Protein AF-A0A9E5ASY1-F1 (afdb_monomer_lite)

Secondary structure (DSSP, 8-state):
-----------------PPPPPTTS-TT--------S-SGGGGGG-EES-GGGEEEEEETTEEEEEE-S------SSS-----EE-TT---SS----------S--

Foldseek 3Di:
DDDDDDDDDDDPPPDDDQDDDDPPDDPPDGDPDDAQLQDQCRLVQWDKLASVQWDWDADPVGIDIDRRDFAPRDDPDDDDRIDTDRPVDDDDDDDDDDDDDDPDPD

Structure (mmCIF, N/CA/C/O backbone):
data_AF-A0A9E5ASY1-F1
#
_entry.id   AF-A0A9E5ASY1-F1
#
loop_
_atom_site.group_PDB
_atom_site.id
_atom_site.type_symbol
_atom_site.label_atom_id
_atom_site.label_alt_id
_atom_site.label_comp_id
_atom_site.label_asym_id
_atom_site.label_entity_id
_atom_site.label_seq_id
_atom_site.pdbx_PDB_ins_code
_atom_site.Cartn_x
_atom_site.Cartn_y
_atom_site.Cartn_z
_atom_site.occupancy
_atom_site.B_iso_or_equiv
_atom_site.auth_seq_id
_atom_site.auth_comp_id
_atom_site.auth_asym_id
_atom_site.auth_atom_id
_atom_site.pdbx_PDB_model_num
ATOM 1 N N . MET A 1 1 ? -13.107 -62.117 -3.407 1.00 39.78 1 MET A N 1
ATOM 2 C CA . MET A 1 1 ? -12.657 -61.209 -4.482 1.00 39.78 1 MET A CA 1
ATOM 3 C C . MET A 1 1 ? -13.014 -59.790 -4.049 1.00 39.78 1 MET A C 1
ATOM 5 O O . MET A 1 1 ? -14.189 -59.458 -4.051 1.00 39.78 1 MET A O 1
ATOM 9 N N . LYS A 1 2 ? -12.060 -59.024 -3.497 1.00 38.62 2 LYS A N 1
ATOM 10 C CA . LYS A 1 2 ? -12.308 -57.668 -2.968 1.00 38.62 2 LYS A CA 1
ATOM 11 C C . LYS A 1 2 ? -11.941 -56.655 -4.054 1.00 38.62 2 LYS A C 1
ATOM 13 O O . LYS A 1 2 ? -10.778 -56.574 -4.432 1.00 38.62 2 LYS A O 1
ATOM 18 N N . LEU A 1 3 ? -12.945 -55.957 -4.574 1.00 40.38 3 LEU A N 1
ATOM 19 C CA . LEU A 1 3 ? -12.814 -54.921 -5.595 1.00 40.38 3 LEU A CA 1
ATOM 20 C C . LEU A 1 3 ? -12.549 -53.583 -4.882 1.00 40.38 3 LEU A C 1
ATOM 22 O O . LEU A 1 3 ? -13.396 -53.121 -4.121 1.00 40.38 3 LEU A O 1
ATOM 26 N N . PHE A 1 4 ? -11.366 -52.999 -5.069 1.00 41.72 4 PHE A N 1
ATOM 27 C CA . PHE A 1 4 ? -11.039 -51.650 -4.589 1.00 41.72 4 PHE A CA 1
ATOM 28 C C . PHE A 1 4 ? -11.469 -50.618 -5.645 1.00 41.72 4 PHE A C 1
ATOM 30 O O . PHE A 1 4 ? -11.144 -50.817 -6.817 1.00 41.72 4 PHE A O 1
ATOM 37 N N . PRO A 1 5 ? -12.158 -49.517 -5.288 1.00 55.59 5 PRO A N 1
ATOM 38 C CA . PRO A 1 5 ? -12.428 -48.450 -6.239 1.00 55.59 5 PRO A CA 1
ATOM 39 C C . PRO A 1 5 ? -11.182 -47.565 -6.379 1.00 55.59 5 PRO A C 1
ATOM 41 O O . PRO A 1 5 ? -10.666 -47.022 -5.403 1.00 55.59 5 PRO A O 1
ATOM 44 N N . VAL A 1 6 ? -10.693 -47.436 -7.612 1.00 47.91 6 VAL A N 1
ATOM 45 C CA . VAL A 1 6 ? -9.651 -46.477 -7.991 1.00 47.91 6 VAL A CA 1
ATOM 46 C C . VAL A 1 6 ? -10.286 -45.087 -8.009 1.00 47.91 6 VAL A C 1
ATOM 48 O O . VAL A 1 6 ? -11.141 -44.802 -8.845 1.00 47.91 6 VAL A O 1
ATOM 51 N N . LEU A 1 7 ? -9.893 -44.229 -7.068 1.00 49.09 7 LEU A N 1
ATOM 52 C CA . LEU A 1 7 ? -10.282 -42.822 -7.049 1.00 49.09 7 LEU A CA 1
ATOM 53 C C . LEU A 1 7 ? -9.393 -42.061 -8.045 1.00 49.09 7 LEU A C 1
ATOM 55 O O . LEU A 1 7 ? -8.221 -41.808 -7.775 1.00 49.09 7 LEU A O 1
ATOM 59 N N . ALA A 1 8 ? -9.937 -41.733 -9.216 1.00 49.97 8 ALA A N 1
ATOM 60 C CA . ALA A 1 8 ? -9.264 -40.894 -10.200 1.00 49.97 8 ALA A CA 1
ATOM 61 C C . ALA A 1 8 ? -9.291 -39.428 -9.732 1.00 49.97 8 ALA A C 1
ATOM 63 O O . ALA A 1 8 ? -10.345 -38.794 -9.706 1.00 49.97 8 ALA A O 1
ATOM 64 N N . ALA A 1 9 ? -8.133 -38.892 -9.345 1.00 50.97 9 ALA A N 1
ATOM 65 C CA . ALA A 1 9 ? -7.967 -37.475 -9.049 1.00 50.97 9 ALA A CA 1
ATOM 66 C C . ALA A 1 9 ? -7.898 -36.685 -10.368 1.00 50.97 9 ALA A C 1
ATOM 68 O O . ALA A 1 9 ? -6.909 -36.761 -11.096 1.00 50.97 9 ALA A O 1
ATOM 69 N N . ALA A 1 10 ? -8.960 -35.945 -10.690 1.00 54.62 10 ALA A N 1
ATOM 70 C CA . ALA A 1 10 ? -8.964 -35.005 -11.804 1.00 54.62 10 ALA A CA 1
ATOM 71 C C . ALA A 1 10 ? -8.099 -33.786 -11.439 1.00 54.62 10 ALA A C 1
ATOM 73 O O . ALA A 1 10 ? -8.458 -32.986 -10.575 1.00 54.62 10 ALA A O 1
ATOM 74 N N . LEU A 1 11 ? -6.938 -33.666 -12.085 1.00 52.25 11 LEU A N 1
ATOM 75 C CA . LEU A 1 11 ? -6.038 -32.526 -11.947 1.00 52.25 11 LEU A CA 1
ATOM 76 C C . LEU A 1 11 ? -6.645 -31.334 -12.707 1.00 52.25 11 LEU A C 1
ATOM 78 O O . LEU A 1 11 ? -6.528 -31.231 -13.925 1.00 52.25 11 LEU A O 1
ATOM 82 N N . CYS A 1 12 ? -7.352 -30.460 -11.993 1.00 43.00 12 CYS A N 1
ATOM 83 C CA . CYS A 1 12 ? -7.897 -29.230 -12.560 1.00 43.00 12 CYS A CA 1
ATOM 84 C C . CYS A 1 12 ? -6.743 -28.228 -12.736 1.00 43.00 12 CYS A C 1
ATOM 86 O O . CYS A 1 12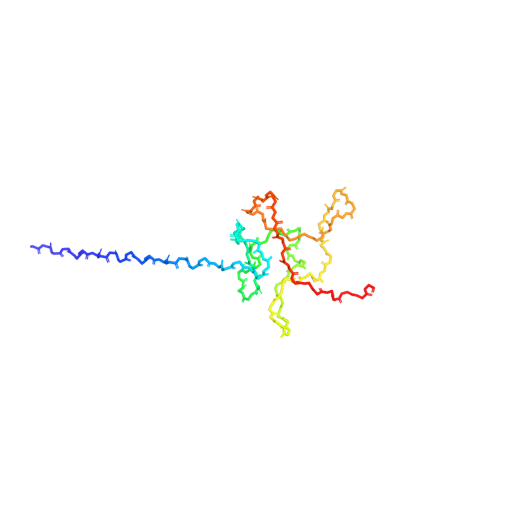 ? -6.279 -27.630 -11.765 1.00 43.00 12 CYS A O 1
ATOM 88 N N . ALA A 1 13 ? -6.223 -28.089 -13.957 1.00 53.88 13 ALA A N 1
ATOM 89 C CA . ALA A 1 13 ? -5.222 -27.078 -14.276 1.00 53.88 13 ALA A CA 1
ATOM 90 C C . ALA A 1 13 ? -5.898 -25.699 -14.313 1.00 53.88 13 ALA A C 1
ATOM 92 O O . ALA A 1 13 ? -6.553 -25.344 -15.291 1.00 53.88 13 ALA A O 1
ATOM 93 N N . ALA A 1 14 ? -5.765 -24.927 -13.234 1.00 51.62 14 ALA A N 1
ATOM 94 C CA . ALA A 1 14 ? -6.177 -23.531 -13.214 1.00 51.62 14 ALA A CA 1
ATOM 95 C C . ALA A 1 14 ? -5.221 -22.719 -14.102 1.00 51.62 14 ALA A C 1
ATOM 97 O O . ALA A 1 14 ? -4.075 -22.461 -13.734 1.00 51.62 14 ALA A O 1
ATOM 98 N N . THR A 1 15 ? -5.676 -22.329 -15.290 1.00 46.53 15 THR A N 1
ATOM 99 C CA . THR A 1 15 ? -4.984 -21.342 -16.121 1.00 46.53 15 THR A CA 1
ATOM 100 C C . THR A 1 15 ? -5.071 -19.983 -15.434 1.00 46.53 15 THR A C 1
ATOM 102 O O . THR A 1 15 ? -6.135 -19.365 -15.409 1.00 46.53 15 THR A O 1
ATOM 105 N N . ALA A 1 16 ? -3.963 -19.525 -14.851 1.00 50.47 16 ALA A N 1
ATOM 106 C CA . ALA A 1 16 ? -3.850 -18.168 -14.339 1.00 50.47 16 ALA A CA 1
ATOM 107 C C . ALA A 1 16 ? -3.845 -17.196 -15.528 1.00 50.47 16 ALA A C 1
ATOM 109 O O . ALA A 1 16 ? -2.881 -17.148 -16.292 1.00 50.47 16 ALA A O 1
ATOM 110 N N . ILE A 1 17 ? -4.935 -16.449 -15.705 1.00 52.19 17 ILE A N 1
ATOM 111 C CA . ILE A 1 17 ? -4.967 -15.306 -16.620 1.00 52.19 17 ILE A CA 1
ATOM 112 C C . ILE A 1 17 ? -4.012 -14.263 -16.036 1.00 52.19 17 ILE A C 1
ATOM 114 O O . ILE A 1 17 ? -4.225 -13.776 -14.926 1.00 52.19 17 ILE A O 1
ATOM 118 N N . ALA A 1 18 ? -2.926 -13.972 -16.754 1.00 59.72 18 ALA A N 1
ATOM 119 C CA . ALA A 1 18 ? -2.049 -12.866 -16.407 1.00 59.72 18 ALA A CA 1
ATOM 120 C C . ALA A 1 18 ? -2.819 -11.564 -16.649 1.00 59.72 18 ALA A C 1
ATOM 122 O O . ALA A 1 18 ? -3.350 -11.360 -17.738 1.00 59.72 18 ALA A O 1
ATOM 123 N N . ALA A 1 19 ? -2.914 -10.719 -15.627 1.00 67.50 19 ALA A N 1
ATOM 124 C CA . ALA A 1 19 ? -3.504 -9.398 -15.776 1.00 67.50 19 ALA A CA 1
ATOM 125 C C . ALA A 1 19 ? -2.674 -8.575 -16.780 1.00 67.50 19 ALA A C 1
ATOM 127 O O . ALA A 1 19 ? -1.441 -8.604 -16.743 1.00 67.50 19 ALA A O 1
ATOM 128 N N . GLU A 1 20 ? -3.360 -7.903 -17.706 1.00 71.62 20 GLU A N 1
ATOM 129 C CA . GLU A 1 20 ? -2.732 -7.067 -18.731 1.00 71.62 20 GLU A CA 1
ATOM 130 C C . GLU A 1 20 ? -2.096 -5.823 -18.099 1.00 71.62 20 GLU A C 1
ATOM 132 O O . GLU A 1 20 ? -2.544 -5.336 -17.058 1.00 71.62 20 GLU A O 1
ATOM 137 N N . ASN A 1 21 ? -1.033 -5.311 -18.723 1.00 79.75 21 ASN A N 1
ATOM 138 C CA . ASN A 1 21 ? -0.427 -4.064 -18.274 1.00 79.75 21 ASN A CA 1
ATOM 139 C C . ASN A 1 21 ? -1.405 -2.894 -18.496 1.00 79.75 21 ASN A C 1
ATOM 141 O O . ASN A 1 21 ? -2.082 -2.862 -19.529 1.00 79.75 21 ASN A O 1
ATOM 145 N N . PRO A 1 22 ? -1.443 -1.908 -17.584 1.00 80.25 22 PRO A N 1
ATOM 146 C CA . PRO A 1 22 ? -2.177 -0.667 -17.799 1.00 80.25 22 PRO A CA 1
ATOM 147 C C . PRO A 1 22 ? -1.766 0.035 -19.102 1.00 80.25 22 PRO A C 1
ATOM 149 O O . PRO A 1 22 ? -0.638 -0.097 -19.588 1.00 80.25 22 PRO A O 1
ATOM 152 N N . ALA A 1 23 ? -2.691 0.804 -19.677 1.00 84.50 23 ALA A N 1
ATOM 153 C CA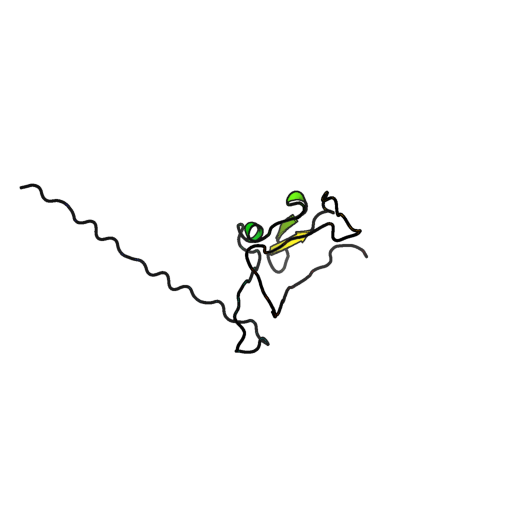 . ALA A 1 23 ? -2.418 1.576 -20.884 1.00 84.50 23 ALA A CA 1
ATOM 154 C C . ALA A 1 23 ? -1.308 2.613 -20.630 1.00 84.50 23 ALA A C 1
ATOM 156 O O . ALA A 1 23 ? -1.338 3.326 -19.636 1.00 84.50 23 ALA A O 1
ATOM 157 N N . GLY A 1 24 ? -0.352 2.731 -21.555 1.00 87.19 24 GLY A N 1
ATOM 158 C CA . GLY A 1 24 ? 0.770 3.674 -21.435 1.00 87.19 24 GLY A CA 1
ATOM 159 C C . GLY A 1 24 ? 2.035 3.091 -20.798 1.00 87.19 24 GLY A C 1
ATOM 160 O O . GLY A 1 24 ? 3.078 3.743 -20.828 1.00 87.19 24 GLY A O 1
ATOM 161 N N . ILE A 1 25 ? 1.982 1.850 -20.307 1.00 89.31 25 ILE A N 1
ATOM 162 C CA . ILE A 1 25 ? 3.156 1.119 -19.825 1.00 89.31 25 ILE A CA 1
ATOM 163 C C . ILE A 1 25 ? 3.913 0.489 -21.011 1.00 89.31 25 ILE A C 1
ATOM 165 O O . ILE A 1 25 ? 3.281 -0.155 -21.856 1.00 89.31 25 ILE A O 1
ATOM 169 N N . PRO A 1 26 ? 5.252 0.642 -21.109 1.00 90.06 26 PRO A N 1
ATOM 170 C CA . PRO A 1 26 ? 6.034 0.008 -22.168 1.00 90.06 26 PRO A CA 1
ATOM 171 C C . PRO A 1 26 ? 5.880 -1.523 -22.176 1.00 90.06 26 PRO A C 1
ATOM 173 O O . PRO A 1 26 ? 5.751 -2.162 -21.132 1.00 90.06 26 PRO A O 1
ATOM 176 N N . GLY A 1 27 ? 5.871 -2.125 -23.370 1.00 87.75 27 GLY A N 1
ATOM 177 C CA . GLY A 1 27 ? 5.505 -3.538 -23.554 1.00 87.75 27 GLY A CA 1
ATOM 178 C C . GLY A 1 27 ? 6.481 -4.563 -22.960 1.00 87.75 27 GLY A C 1
ATOM 179 O O . GLY A 1 27 ? 6.143 -5.739 -22.871 1.00 87.75 27 GLY A O 1
ATOM 180 N N . ASP A 1 28 ? 7.678 -4.137 -22.566 1.00 90.56 28 ASP A N 1
ATOM 181 C CA . ASP A 1 28 ? 8.702 -4.942 -21.896 1.00 90.56 28 ASP A CA 1
ATOM 182 C C . ASP A 1 28 ? 8.543 -4.993 -20.367 1.00 90.56 28 ASP A C 1
ATOM 184 O O . ASP A 1 28 ? 9.191 -5.807 -19.705 1.00 90.56 28 ASP A O 1
ATOM 188 N N . TYR A 1 29 ? 7.646 -4.186 -19.796 1.00 91.12 29 TYR A N 1
ATOM 189 C CA . TYR A 1 29 ? 7.281 -4.280 -18.387 1.00 91.12 29 TYR A CA 1
ATOM 190 C C . TYR A 1 29 ? 6.282 -5.412 -18.156 1.00 91.12 29 TYR A C 1
ATOM 192 O O . TYR A 1 29 ? 5.526 -5.821 -19.037 1.00 91.12 29 TYR A O 1
ATOM 200 N N . LYS A 1 30 ? 6.248 -5.906 -16.921 1.00 89.94 30 LYS A N 1
ATOM 201 C CA . LYS A 1 30 ? 5.293 -6.918 -16.480 1.00 89.94 30 LYS A CA 1
ATOM 202 C C . LYS A 1 30 ? 4.597 -6.442 -15.217 1.00 89.94 30 LYS A C 1
ATOM 204 O O . LYS A 1 30 ? 5.267 -6.053 -14.262 1.00 89.94 30 LYS A O 1
ATOM 209 N N . LEU A 1 31 ? 3.275 -6.562 -15.178 1.00 92.12 31 LEU A N 1
ATOM 210 C CA . LEU A 1 31 ? 2.503 -6.357 -13.961 1.00 92.12 31 LEU A CA 1
ATOM 211 C C . LEU A 1 31 ? 2.908 -7.380 -12.883 1.00 92.12 31 LEU A C 1
ATOM 213 O O . LEU A 1 31 ? 2.776 -8.593 -13.063 1.00 92.12 31 LEU A O 1
ATOM 217 N N . VAL A 1 32 ? 3.429 -6.879 -11.762 1.00 93.06 32 VAL A N 1
ATOM 218 C CA . VAL A 1 32 ? 3.914 -7.695 -10.628 1.00 93.06 32 VAL A CA 1
ATOM 219 C C . VAL A 1 32 ? 3.028 -7.600 -9.387 1.00 93.06 32 VAL A C 1
ATOM 221 O O . VAL A 1 32 ? 3.098 -8.471 -8.519 1.00 93.06 32 VAL A O 1
ATOM 224 N N . TYR A 1 33 ? 2.209 -6.555 -9.298 1.00 93.88 33 TYR A N 1
ATOM 225 C CA . TYR A 1 33 ? 1.263 -6.319 -8.216 1.00 93.88 33 TYR A CA 1
ATOM 226 C C . TYR A 1 33 ? 0.159 -5.379 -8.707 1.00 93.88 33 TYR A C 1
ATOM 228 O O . TYR A 1 33 ? 0.444 -4.420 -9.418 1.00 93.88 33 TYR A O 1
ATOM 236 N N . SER A 1 34 ? -1.086 -5.649 -8.326 1.00 93.69 34 SER A N 1
ATOM 237 C CA . SER A 1 34 ? -2.236 -4.779 -8.572 1.00 93.69 34 SER A CA 1
ATOM 238 C C . SER A 1 34 ? -3.262 -5.008 -7.471 1.00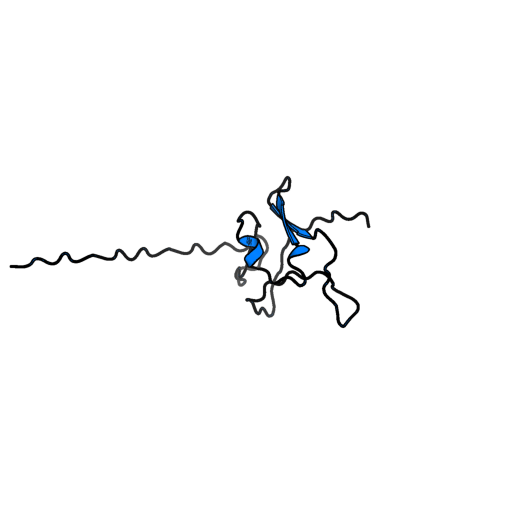 93.69 34 SER A C 1
ATOM 240 O O . SER A 1 34 ? -3.428 -6.142 -7.015 1.00 93.69 34 SER A O 1
ATOM 242 N N . GLN A 1 35 ? -3.926 -3.940 -7.041 1.00 94.75 35 GLN A N 1
ATOM 243 C CA . GLN A 1 35 ? -4.939 -3.992 -6.000 1.00 94.75 35 GLN A CA 1
ATOM 244 C C . GLN A 1 35 ? -6.016 -2.939 -6.268 1.00 94.75 35 GLN A C 1
ATOM 246 O O . GLN A 1 35 ? -5.697 -1.759 -6.388 1.00 94.75 35 GLN A O 1
ATOM 251 N N . ASP A 1 36 ? -7.271 -3.380 -6.341 1.00 95.31 36 ASP A N 1
ATOM 252 C CA . ASP A 1 36 ? -8.468 -2.540 -6.501 1.00 95.31 36 ASP A CA 1
ATOM 253 C C . ASP A 1 36 ? -9.260 -2.385 -5.188 1.00 95.31 36 ASP A C 1
ATOM 255 O O . ASP A 1 36 ? -10.189 -1.592 -5.112 1.00 95.31 36 ASP A O 1
ATOM 259 N N . PHE A 1 37 ? -8.874 -3.119 -4.137 1.00 96.62 37 PHE A N 1
ATOM 260 C CA . PHE A 1 37 ? -9.501 -3.154 -2.812 1.00 96.62 37 PHE A CA 1
ATOM 261 C C . PHE A 1 37 ? -10.947 -3.673 -2.788 1.00 96.62 37 PHE A C 1
ATOM 263 O O . PHE A 1 37 ? -11.623 -3.581 -1.760 1.00 96.62 37 PHE A O 1
ATOM 270 N N . GLU A 1 38 ? -11.423 -4.291 -3.867 1.00 95.62 38 GLU A N 1
ATOM 271 C CA . GLU A 1 38 ? -12.785 -4.834 -3.939 1.00 95.62 38 GLU A CA 1
ATOM 272 C C . GLU A 1 38 ? -12.932 -6.146 -3.155 1.00 95.62 38 GLU A C 1
ATOM 274 O O . GLU A 1 38 ? -14.024 -6.524 -2.725 1.00 95.62 38 GLU A O 1
ATOM 279 N N . LYS A 1 39 ? -11.816 -6.840 -2.908 1.00 92.75 39 LYS A N 1
ATOM 280 C CA . LYS A 1 39 ? -11.791 -8.074 -2.115 1.00 92.75 39 LYS A CA 1
ATOM 281 C C . LYS A 1 39 ? -11.518 -7.783 -0.637 1.00 92.75 39 LYS A C 1
ATOM 283 O O . LYS A 1 39 ? -10.570 -7.058 -0.335 1.00 92.75 39 LYS A O 1
ATOM 288 N N . PRO A 1 40 ? -12.234 -8.425 0.307 1.00 82.94 40 PRO A N 1
ATOM 289 C CA . PRO A 1 40 ? -11.965 -8.281 1.741 1.00 82.94 40 PRO A CA 1
ATOM 290 C C . PRO A 1 40 ? -10.517 -8.612 2.141 1.00 82.94 40 PRO A C 1
ATOM 292 O O . PRO A 1 40 ? -9.983 -8.067 3.106 1.00 82.94 40 PRO A O 1
ATOM 295 N N . GLU A 1 41 ? -9.864 -9.510 1.404 1.00 91.06 41 GLU A N 1
ATOM 296 C CA . GLU A 1 41 ? -8.489 -9.941 1.650 1.00 91.06 41 GLU A CA 1
ATOM 297 C C . GLU A 1 41 ? -7.437 -8.924 1.205 1.00 91.06 41 GLU A C 1
ATOM 299 O O . GLU A 1 41 ? -6.296 -9.061 1.634 1.00 91.06 41 GLU A O 1
ATOM 304 N N . ALA A 1 42 ? -7.801 -7.907 0.417 1.00 93.06 42 ALA A N 1
ATOM 305 C CA . ALA A 1 42 ? -6.882 -6.912 -0.142 1.00 93.06 42 ALA A CA 1
ATOM 306 C C . ALA A 1 42 ? -5.962 -6.271 0.905 1.00 93.06 42 ALA A C 1
ATOM 308 O O . ALA A 1 42 ? -4.785 -6.018 0.665 1.00 93.06 42 ALA A O 1
ATOM 309 N N . ILE A 1 43 ? -6.492 -6.041 2.107 1.00 94.94 43 ILE A N 1
ATOM 310 C CA . ILE A 1 43 ? -5.743 -5.429 3.206 1.00 94.94 43 ILE A CA 1
ATOM 311 C C . ILE A 1 43 ? -4.580 -6.304 3.705 1.00 94.94 43 ILE A C 1
ATOM 313 O O . ILE A 1 43 ? -3.654 -5.793 4.328 1.00 94.94 43 ILE A O 1
ATOM 317 N N . LYS A 1 44 ? -4.610 -7.617 3.443 1.00 95.19 44 LYS A N 1
ATOM 318 C CA . LYS A 1 44 ? -3.598 -8.581 3.903 1.00 95.19 44 LYS A CA 1
ATOM 319 C C . LYS A 1 44 ? -2.299 -8.516 3.100 1.00 95.19 44 LYS A C 1
ATOM 321 O O . LYS A 1 44 ? -1.291 -9.023 3.581 1.00 95.19 44 LYS A O 1
ATOM 326 N N . ASP A 1 45 ? -2.313 -7.880 1.931 1.00 95.81 45 ASP A N 1
ATOM 327 C CA . ASP A 1 45 ? -1.120 -7.698 1.095 1.00 95.81 45 ASP A CA 1
ATOM 328 C C . ASP A 1 45 ? -0.130 -6.688 1.709 1.00 95.81 45 ASP A C 1
ATOM 330 O O . ASP A 1 45 ? 1.028 -6.600 1.294 1.00 95.81 45 ASP A O 1
ATOM 334 N N . PHE A 1 46 ? -0.575 -5.929 2.717 1.00 97.19 46 PHE A N 1
ATOM 335 C CA . PHE A 1 46 ? 0.175 -4.839 3.322 1.00 97.19 46 PHE A CA 1
ATOM 336 C C . PHE A 1 46 ? 0.626 -5.168 4.747 1.00 97.19 46 PHE A C 1
ATOM 338 O O . PHE A 1 46 ? -0.144 -5.584 5.612 1.00 97.19 46 PHE A O 1
ATOM 345 N N . THR A 1 47 ? 1.887 -4.858 5.020 1.00 96.94 47 THR A N 1
ATOM 346 C CA . THR A 1 47 ? 2.433 -4.715 6.365 1.00 96.94 47 THR A CA 1
ATOM 347 C C . THR A 1 47 ? 2.285 -3.262 6.804 1.00 96.94 47 THR A C 1
ATOM 349 O O . THR A 1 47 ? 2.841 -2.355 6.183 1.00 96.94 47 THR A O 1
ATOM 352 N N . PHE A 1 48 ? 1.549 -3.031 7.889 1.00 96.81 48 PHE A N 1
ATOM 353 C CA . PHE A 1 48 ? 1.287 -1.688 8.404 1.00 96.81 48 PHE A CA 1
ATOM 354 C C . PHE A 1 48 ? 2.193 -1.330 9.582 1.00 96.81 48 PHE A C 1
ATOM 356 O O . PHE A 1 48 ? 2.447 -2.169 10.446 1.00 96.81 48 PHE A O 1
ATOM 363 N N . SER A 1 49 ? 2.604 -0.061 9.674 1.00 95.94 49 SER A N 1
ATOM 364 C CA . SER A 1 49 ? 3.242 0.466 10.893 1.00 95.94 49 SER A CA 1
ATOM 365 C C . SER A 1 49 ? 2.288 0.458 12.097 1.00 95.94 49 SER A C 1
ATOM 367 O O . SER A 1 49 ? 2.718 0.237 13.227 1.00 95.94 49 SER A O 1
ATOM 369 N N . ASP A 1 50 ? 0.993 0.669 11.850 1.00 97.00 50 ASP A N 1
ATOM 370 C CA . ASP A 1 50 ? -0.107 0.518 12.806 1.00 97.00 50 ASP A CA 1
ATOM 371 C C . ASP A 1 50 ? -1.356 0.024 12.052 1.00 97.00 50 ASP A C 1
ATOM 373 O O . ASP A 1 50 ? -2.028 0.827 11.398 1.00 97.00 50 ASP A O 1
ATOM 377 N N . PRO A 1 51 ? -1.700 -1.278 12.112 1.00 96.31 51 PRO A N 1
ATOM 378 C CA . PRO A 1 51 ? -2.873 -1.815 11.421 1.00 96.31 51 PRO A CA 1
ATOM 379 C C . PRO A 1 51 ? -4.183 -1.126 11.814 1.00 96.31 51 PRO A C 1
ATOM 381 O O . PRO A 1 51 ? -5.100 -1.045 11.006 1.00 96.31 51 PRO A O 1
ATOM 384 N N . ALA A 1 52 ? -4.282 -0.582 13.031 1.00 96.56 52 ALA A N 1
ATOM 385 C CA . ALA A 1 52 ? -5.498 0.075 13.498 1.00 96.56 52 ALA A CA 1
ATOM 386 C C . ALA A 1 52 ? -5.693 1.480 12.903 1.00 96.56 52 ALA A C 1
ATOM 388 O O . ALA A 1 52 ? -6.694 2.131 13.220 1.00 96.56 52 ALA A O 1
ATOM 389 N N . ALA A 1 53 ? -4.733 1.984 12.123 1.00 97.12 53 ALA A N 1
ATOM 390 C CA . ALA A 1 53 ? -4.846 3.242 11.395 1.00 97.12 53 ALA A CA 1
ATOM 391 C C . ALA A 1 53 ? -5.426 3.085 9.982 1.00 97.12 53 ALA A C 1
ATOM 393 O O . ALA A 1 53 ? -5.831 4.085 9.385 1.00 97.12 53 ALA A O 1
ATOM 394 N N . TRP A 1 54 ? -5.505 1.854 9.475 1.00 97.06 54 TRP A N 1
ATOM 395 C CA . TRP A 1 54 ? -5.869 1.554 8.096 1.00 97.06 54 TRP A CA 1
ATOM 396 C C . TRP A 1 54 ? -7.106 0.665 8.028 1.00 97.06 54 TRP A C 1
ATOM 398 O O . TRP A 1 54 ? -7.309 -0.212 8.868 1.00 97.06 54 TRP A O 1
ATOM 408 N N . LYS A 1 55 ? -7.937 0.877 7.011 1.00 95.75 55 LYS A N 1
ATOM 409 C CA . LYS A 1 55 ? -9.052 -0.015 6.670 1.00 95.75 55 LYS A CA 1
ATOM 410 C C . LYS A 1 55 ? -9.365 0.076 5.185 1.00 95.75 55 LYS A C 1
ATOM 412 O O . LYS A 1 55 ? -8.996 1.048 4.538 1.00 95.75 55 LYS A O 1
ATOM 417 N N . VAL A 1 56 ? -10.088 -0.911 4.669 1.00 96.88 56 VAL A N 1
ATOM 418 C CA . VAL A 1 56 ? -10.753 -0.774 3.372 1.00 96.88 56 VAL A CA 1
ATOM 419 C C . VAL A 1 56 ? -12.094 -0.079 3.589 1.00 96.88 56 VAL A C 1
ATOM 421 O O . VAL A 1 56 ? -12.876 -0.498 4.447 1.00 96.88 56 VAL A O 1
ATOM 424 N N . THR A 1 57 ? -12.351 0.976 2.824 1.00 95.00 57 THR A N 1
ATOM 425 C CA . THR A 1 57 ? -13.593 1.753 2.880 1.00 95.00 57 THR A CA 1
ATOM 426 C C . THR A 1 57 ? -14.227 1.839 1.506 1.00 95.00 57 THR A C 1
ATOM 428 O O . THR A 1 57 ? -13.545 2.110 0.520 1.00 95.00 57 THR A O 1
ATOM 431 N N . ALA A 1 58 ? -15.544 1.645 1.463 1.00 95.06 58 ALA A N 1
ATOM 432 C CA . ALA A 1 58 ? -16.337 1.850 0.263 1.00 95.06 58 ALA A CA 1
ATOM 433 C C . ALA A 1 58 ? -16.467 3.344 -0.054 1.00 95.06 58 ALA A C 1
ATOM 435 O O . ALA A 1 58 ? -16.800 4.142 0.826 1.00 95.06 58 ALA A O 1
ATOM 436 N N . GLY A 1 59 ? -16.224 3.705 -1.309 1.00 90.19 59 GLY A N 1
ATOM 437 C CA . GLY A 1 59 ? -16.461 5.035 -1.856 1.00 90.19 59 GLY A CA 1
ATOM 438 C C . GLY A 1 59 ? -17.323 4.979 -3.115 1.00 90.19 59 GLY A C 1
ATOM 439 O O . GLY A 1 59 ? -17.632 3.911 -3.639 1.00 90.19 59 GLY A O 1
ATOM 440 N N . ASP A 1 60 ? -17.681 6.151 -3.638 1.00 89.00 60 ASP A N 1
ATOM 441 C CA . ASP A 1 60 ? -18.589 6.275 -4.791 1.00 89.00 60 ASP A CA 1
ATOM 442 C C . ASP A 1 60 ? -18.041 5.643 -6.085 1.00 89.00 60 ASP A C 1
ATOM 444 O O . ASP A 1 60 ? -18.805 5.334 -6.998 1.00 89.00 60 ASP A O 1
ATOM 448 N N . LYS A 1 61 ? -16.716 5.473 -6.181 1.00 89.50 61 LYS A N 1
ATOM 449 C CA . LYS A 1 61 ? -16.014 4.914 -7.350 1.00 89.50 61 LYS A CA 1
ATOM 450 C C . LYS A 1 61 ? -15.438 3.513 -7.117 1.00 89.50 61 LYS A C 1
ATOM 452 O O . LYS A 1 61 ? -14.718 3.025 -7.980 1.00 89.50 61 LYS A O 1
ATOM 457 N N . GLY A 1 62 ? -15.739 2.899 -5.976 1.00 93.31 62 GLY A N 1
ATOM 458 C CA . GLY A 1 62 ? -15.140 1.637 -5.547 1.00 93.31 62 GLY A CA 1
ATOM 459 C C . GLY A 1 62 ? -14.521 1.733 -4.158 1.00 93.31 62 GLY A C 1
ATOM 460 O O . GLY A 1 62 ? -14.547 2.784 -3.501 1.00 93.31 62 GLY A O 1
ATOM 461 N N . ASN A 1 63 ? -13.992 0.611 -3.697 1.00 96.50 63 ASN A N 1
ATOM 462 C CA . ASN A 1 63 ? -13.315 0.509 -2.417 1.00 96.50 63 ASN A CA 1
ATOM 463 C C . ASN A 1 63 ? -11.904 1.111 -2.475 1.00 96.50 63 ASN A C 1
ATOM 465 O O . ASN A 1 63 ? -11.273 1.214 -3.521 1.00 96.50 63 ASN A O 1
ATOM 469 N N . SER A 1 64 ? -11.386 1.518 -1.319 1.00 96.12 64 SER A N 1
ATOM 470 C CA . SER A 1 64 ? -10.041 2.088 -1.205 1.00 96.12 64 SER A CA 1
ATOM 471 C C . SER A 1 64 ? -9.401 1.754 0.135 1.00 96.12 64 SER A C 1
ATOM 473 O O . SER A 1 64 ? -10.096 1.549 1.133 1.00 96.12 64 SER A O 1
ATOM 475 N N . LEU A 1 65 ? -8.068 1.723 0.173 1.00 97.00 65 LEU A N 1
ATOM 476 C CA . LEU A 1 65 ? -7.314 1.694 1.422 1.00 97.00 65 LEU A CA 1
ATOM 477 C C . LEU A 1 65 ? -7.303 3.093 2.050 1.00 97.00 65 LEU A C 1
ATOM 479 O O . LEU A 1 65 ? -6.620 4.001 1.580 1.00 97.00 65 LEU A O 1
ATOM 483 N N . GLU A 1 66 ? -8.054 3.260 3.131 1.00 95.94 66 GLU A N 1
ATOM 484 C CA . GLU A 1 66 ? -8.228 4.529 3.827 1.00 95.94 66 GLU A CA 1
ATOM 485 C C . GLU A 1 66 ? -7.293 4.636 5.037 1.00 95.94 66 GLU A C 1
ATOM 487 O O . GLU A 1 66 ? -7.261 3.765 5.914 1.00 95.94 66 GLU A O 1
ATOM 492 N N . LEU A 1 67 ? -6.591 5.768 5.120 1.00 96.12 67 LEU A N 1
ATOM 493 C CA . LEU A 1 67 ? -5.884 6.216 6.311 1.00 96.12 67 LEU A CA 1
ATOM 494 C C . LEU A 1 67 ? -6.843 6.990 7.231 1.00 96.12 67 LEU A C 1
ATOM 496 O O . LEU A 1 67 ? -7.241 8.109 6.923 1.00 96.12 67 LEU A O 1
ATOM 500 N N . THR A 1 68 ? -7.192 6.416 8.382 1.00 95.31 68 THR A N 1
ATOM 501 C CA . THR A 1 68 ? -8.257 6.949 9.262 1.00 95.31 68 THR A CA 1
ATOM 502 C C . THR A 1 68 ? -7.758 7.808 10.419 1.00 95.31 68 THR A C 1
ATOM 504 O O . THR A 1 68 ? -8.514 8.592 10.992 1.00 95.31 68 THR A O 1
ATOM 507 N N . LYS A 1 69 ? -6.495 7.632 10.811 1.00 94.56 69 LYS A N 1
ATOM 508 C CA . LYS A 1 69 ? -5.860 8.335 11.930 1.00 94.56 69 LYS A CA 1
ATOM 509 C C . LYS A 1 69 ? -4.342 8.269 11.814 1.00 94.56 69 LYS A C 1
ATOM 511 O O . LYS A 1 69 ? -3.793 7.375 11.169 1.00 94.56 69 LYS A O 1
ATOM 516 N N . GLN A 1 70 ? -3.645 9.154 12.516 1.00 93.75 70 GLN A N 1
ATOM 517 C CA . GLN A 1 70 ? -2.198 9.026 12.666 1.00 93.75 70 GLN A CA 1
ATOM 518 C C . GLN A 1 70 ? -1.843 7.748 13.449 1.00 93.75 70 GLN A C 1
ATOM 520 O O . GLN A 1 70 ? -2.498 7.418 14.438 1.00 93.75 70 GLN A O 1
ATOM 525 N N . SER A 1 71 ? -0.817 7.026 12.996 1.00 94.81 71 SER A N 1
ATOM 526 C CA . SER A 1 71 ? -0.314 5.816 13.662 1.00 94.81 71 SER A CA 1
ATOM 527 C C . SER A 1 71 ? 0.293 6.140 15.028 1.00 94.81 71 SER A C 1
ATOM 529 O O . SER A 1 71 ? 0.920 7.185 15.199 1.00 94.81 71 SER A O 1
ATOM 531 N N . ASN A 1 72 ? 0.228 5.189 15.964 1.00 90.75 72 ASN A N 1
ATOM 532 C CA . ASN A 1 72 ? 0.982 5.252 17.229 1.00 90.75 72 ASN A CA 1
ATOM 533 C C . ASN A 1 72 ? 2.432 4.734 17.109 1.00 90.75 72 ASN A C 1
ATOM 535 O O . ASN A 1 72 ? 3.128 4.557 18.113 1.00 90.75 72 ASN A O 1
ATOM 539 N N . TYR A 1 73 ? 2.890 4.468 15.884 1.00 90.88 73 TYR A N 1
ATOM 540 C CA . TYR A 1 73 ? 4.245 4.022 15.585 1.00 90.88 73 TYR A CA 1
ATOM 541 C C . TYR A 1 73 ? 5.286 5.074 16.005 1.00 90.88 73 TYR A C 1
ATOM 543 O O . TYR A 1 73 ? 5.218 6.236 15.603 1.00 90.88 73 TYR A O 1
ATOM 551 N N . LYS A 1 74 ? 6.271 4.658 16.815 1.00 90.38 74 LYS A N 1
ATOM 552 C CA . LYS A 1 74 ? 7.384 5.517 17.240 1.00 90.38 74 LYS A CA 1
ATOM 553 C C . LYS A 1 74 ? 8.485 5.510 16.189 1.00 90.38 74 LYS A C 1
ATOM 555 O O . LYS A 1 74 ? 9.234 4.544 16.067 1.00 90.38 74 LYS A O 1
ATOM 560 N N . THR A 1 75 ? 8.600 6.612 15.467 1.00 87.94 75 THR A N 1
ATOM 561 C CA . THR A 1 75 ? 9.613 6.810 14.435 1.00 87.94 75 THR A CA 1
ATOM 562 C C . THR A 1 75 ? 10.965 7.182 15.061 1.00 87.94 75 THR A C 1
ATOM 564 O O . THR A 1 75 ? 11.040 7.997 15.978 1.00 87.94 75 THR A O 1
ATOM 567 N N . THR A 1 76 ? 12.066 6.606 14.564 1.00 88.00 76 THR A N 1
ATOM 568 C CA . THR A 1 76 ? 13.435 7.008 14.963 1.00 88.00 76 THR A CA 1
ATOM 569 C C . THR A 1 76 ? 13.800 8.401 14.438 1.0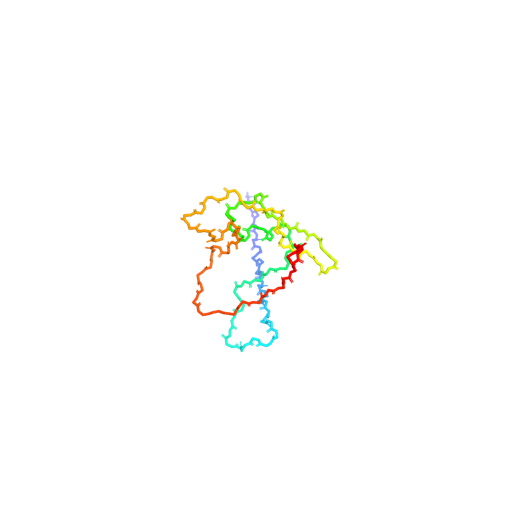0 88.00 76 THR A C 1
ATOM 571 O O . THR A 1 76 ? 14.599 9.114 15.036 1.00 88.00 76 THR A O 1
ATOM 574 N N . VAL A 1 77 ? 13.198 8.790 13.314 1.00 90.12 77 VAL A N 1
ATOM 575 C CA . VAL A 1 77 ? 13.307 10.112 12.685 1.00 90.12 77 VAL A CA 1
ATOM 576 C C . VAL A 1 77 ? 11.931 10.786 12.653 1.00 90.12 77 VAL A C 1
ATOM 578 O O . VAL A 1 77 ? 10.958 10.241 13.156 1.00 90.12 77 VAL A O 1
ATOM 581 N N . ARG A 1 78 ? 11.816 11.993 12.100 1.00 86.31 78 ARG A N 1
ATOM 582 C CA . ARG A 1 78 ? 10.603 12.830 12.214 1.00 86.31 78 ARG A CA 1
ATOM 583 C C . ARG A 1 78 ? 9.337 12.320 11.495 1.00 86.31 78 ARG A C 1
ATOM 585 O O . ARG A 1 78 ? 8.251 12.736 11.869 1.00 86.31 78 ARG A O 1
ATOM 592 N N . SER A 1 79 ? 9.459 11.476 10.473 1.00 89.12 79 SER A N 1
ATOM 593 C CA . SER A 1 79 ? 8.358 10.937 9.651 1.00 89.12 79 SER A CA 1
ATOM 594 C C . SER A 1 79 ? 8.915 9.829 8.733 1.00 89.12 79 SER A C 1
ATOM 596 O O . SER A 1 79 ? 10.143 9.747 8.603 1.00 89.12 79 SER A O 1
ATOM 598 N N . PRO A 1 80 ? 8.084 8.981 8.088 1.00 90.94 80 PRO A N 1
ATOM 599 C CA . PRO A 1 80 ? 6.614 8.904 8.121 1.00 90.94 80 PRO A CA 1
ATOM 600 C C . PRO A 1 80 ? 6.055 8.143 9.334 1.00 90.94 80 PRO A C 1
ATOM 602 O O . PRO A 1 80 ? 6.640 7.163 9.787 1.00 90.94 80 PRO A O 1
ATOM 605 N N . PHE A 1 81 ? 4.893 8.577 9.837 1.00 92.69 81 PHE A N 1
ATOM 606 C CA . PHE A 1 81 ? 4.182 7.899 10.932 1.00 92.69 81 PHE A CA 1
ATOM 607 C C . PHE A 1 81 ? 3.346 6.711 10.434 1.00 92.69 81 PHE A C 1
ATOM 609 O O . PHE A 1 81 ? 3.339 5.644 11.048 1.00 92.69 81 PHE A O 1
ATOM 616 N N . ASN A 1 82 ? 2.669 6.883 9.299 1.00 95.81 82 ASN A N 1
ATOM 617 C CA . ASN A 1 82 ? 1.764 5.903 8.714 1.00 95.81 82 ASN A CA 1
ATOM 618 C C . ASN A 1 82 ? 2.414 5.263 7.488 1.00 95.81 82 ASN A C 1
ATOM 620 O O . ASN A 1 82 ? 2.737 5.955 6.526 1.00 95.81 82 ASN A O 1
ATOM 624 N N . ILE A 1 83 ? 2.602 3.947 7.535 1.00 95.94 83 ILE A N 1
ATOM 625 C CA . ILE A 1 83 ? 3.195 3.160 6.453 1.00 95.94 83 ILE A CA 1
ATOM 626 C C . ILE A 1 83 ? 2.285 1.961 6.191 1.00 95.94 83 ILE A C 1
ATOM 628 O O . ILE A 1 83 ? 1.881 1.285 7.138 1.00 95.94 83 ILE A O 1
ATOM 632 N N . ALA A 1 84 ? 1.992 1.707 4.917 1.00 97.00 84 ALA A N 1
ATOM 633 C CA . ALA A 1 84 ? 1.382 0.485 4.405 1.00 97.00 84 ALA A CA 1
ATOM 634 C C . ALA A 1 84 ? 2.316 -0.070 3.320 1.00 97.00 84 ALA A C 1
ATOM 636 O O . ALA A 1 84 ? 2.482 0.551 2.273 1.00 97.00 84 ALA A O 1
ATOM 637 N N . LEU A 1 85 ? 2.987 -1.189 3.597 1.00 96.19 85 LEU A N 1
ATOM 638 C CA . LEU A 1 85 ? 4.082 -1.705 2.773 1.00 96.19 85 LEU A CA 1
ATOM 639 C C . LEU A 1 85 ? 3.746 -3.071 2.173 1.00 96.19 85 LEU A C 1
ATOM 641 O O . LEU A 1 85 ? 3.457 -4.005 2.912 1.00 96.19 85 LEU A O 1
ATOM 645 N N . ILE A 1 86 ? 3.903 -3.223 0.859 1.00 96.50 86 ILE A N 1
ATOM 646 C CA . ILE A 1 86 ? 3.884 -4.534 0.194 1.00 96.50 86 ILE A CA 1
ATOM 647 C C . ILE A 1 86 ? 5.250 -5.189 0.426 1.00 96.50 86 ILE A C 1
ATOM 649 O O . ILE A 1 86 ? 6.218 -4.927 -0.285 1.00 96.50 86 ILE A O 1
ATOM 653 N N . SER A 1 87 ? 5.359 -5.976 1.493 1.00 92.75 87 SER A N 1
ATOM 654 C CA . SER A 1 87 ? 6.648 -6.446 2.020 1.00 92.75 87 SER A CA 1
ATOM 655 C C . SER A 1 87 ? 7.195 -7.709 1.350 1.00 92.75 87 SER A C 1
ATOM 657 O O . SER A 1 87 ? 8.317 -8.112 1.643 1.00 92.75 87 SER A O 1
ATOM 659 N N . ASP A 1 88 ? 6.418 -8.359 0.484 1.00 93.44 88 ASP A N 1
ATOM 660 C CA . ASP A 1 88 ? 6.788 -9.621 -0.168 1.00 93.44 88 ASP A CA 1
ATOM 661 C C . ASP A 1 88 ? 7.371 -9.432 -1.585 1.00 93.44 88 ASP A C 1
ATOM 663 O O . ASP A 1 88 ? 7.606 -10.408 -2.304 1.00 93.44 88 ASP A O 1
ATOM 667 N N . LYS A 1 89 ? 7.615 -8.180 -1.995 1.00 92.81 89 LYS A N 1
ATOM 668 C CA . LYS A 1 89 ? 8.225 -7.817 -3.278 1.00 92.81 89 LYS A CA 1
ATOM 669 C C . LYS A 1 89 ? 9.499 -7.012 -3.049 1.00 92.81 89 LYS A C 1
ATOM 671 O O . LYS A 1 89 ? 9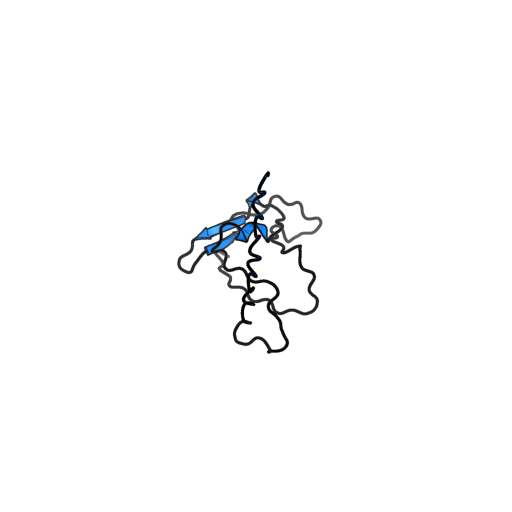.520 -6.062 -2.276 1.00 92.81 89 LYS A O 1
ATOM 676 N N . MET A 1 90 ? 10.549 -7.368 -3.780 1.00 94.50 90 MET A N 1
ATOM 677 C CA . MET A 1 90 ? 11.759 -6.560 -3.921 1.00 94.50 90 MET A CA 1
ATOM 678 C C . MET A 1 90 ? 11.872 -6.156 -5.386 1.00 94.50 90 MET A C 1
ATOM 680 O O . MET A 1 90 ? 12.067 -7.012 -6.248 1.00 94.50 90 MET A O 1
ATOM 684 N N . LEU A 1 91 ? 11.691 -4.868 -5.661 1.00 93.25 91 LEU A N 1
ATOM 685 C CA . LEU A 1 91 ? 11.686 -4.300 -7.006 1.00 93.25 91 LEU A CA 1
ATOM 686 C C . LEU A 1 91 ? 12.873 -3.340 -7.143 1.00 93.25 91 LEU A C 1
ATOM 688 O O . LEU A 1 91 ? 13.188 -2.619 -6.199 1.00 93.25 91 LEU A O 1
ATOM 692 N N . GLY A 1 92 ? 13.544 -3.375 -8.296 1.00 92.75 92 GLY A N 1
ATOM 693 C CA . GLY A 1 92 ? 14.577 -2.404 -8.661 1.00 92.75 92 GLY A CA 1
ATOM 694 C C . GLY A 1 92 ? 13.933 -1.177 -9.297 1.00 92.75 92 GLY A C 1
ATOM 695 O O . GLY A 1 92 ? 13.309 -0.378 -8.606 1.00 92.75 92 GLY A O 1
ATOM 696 N N . ASP A 1 93 ? 14.024 -1.080 -10.621 1.00 93.00 93 ASP A N 1
ATOM 697 C CA . ASP A 1 93 ? 13.320 -0.061 -11.397 1.00 93.00 93 ASP A CA 1
ATOM 698 C C . ASP A 1 93 ? 11.896 -0.539 -11.694 1.00 93.00 93 ASP A C 1
ATOM 700 O O . ASP A 1 93 ? 11.686 -1.629 -12.232 1.00 93.00 93 ASP A O 1
ATOM 704 N N . PHE A 1 94 ? 10.902 0.264 -11.325 1.00 95.00 94 PHE A N 1
ATOM 705 C CA . PHE A 1 94 ? 9.498 -0.069 -11.539 1.00 95.00 94 PHE A CA 1
ATOM 706 C C . PHE A 1 94 ? 8.662 1.183 -11.781 1.00 95.00 94 PHE A C 1
ATOM 708 O O . PHE A 1 94 ? 9.062 2.300 -11.452 1.00 95.00 94 PHE A O 1
ATOM 715 N N . ILE A 1 95 ? 7.483 0.968 -12.355 1.00 94.50 95 ILE A N 1
ATOM 716 C CA . ILE A 1 95 ? 6.453 1.990 -12.500 1.00 94.50 95 ILE A CA 1
ATOM 717 C C . ILE A 1 95 ? 5.405 1.737 -11.415 1.00 94.50 95 ILE A C 1
ATOM 719 O O . ILE A 1 95 ? 4.938 0.608 -11.256 1.00 94.50 95 ILE A O 1
ATOM 723 N N . LEU A 1 96 ? 5.067 2.783 -10.660 1.00 94.12 96 LEU A N 1
ATOM 724 C CA . LEU A 1 96 ? 3.975 2.782 -9.692 1.00 94.12 96 LEU A CA 1
ATOM 725 C C . LEU A 1 96 ? 2.868 3.695 -10.201 1.00 94.12 96 LEU A C 1
ATOM 727 O O . LEU A 1 96 ? 3.085 4.894 -10.371 1.00 94.12 96 LEU A O 1
ATOM 731 N N . GLU A 1 97 ? 1.683 3.130 -10.370 1.00 93.81 97 GLU A N 1
ATOM 732 C CA . GLU A 1 97 ? 0.454 3.875 -10.615 1.00 93.81 97 GLU A CA 1
ATOM 733 C C . GLU A 1 97 ? -0.481 3.668 -9.425 1.00 93.81 97 GLU A C 1
ATOM 735 O O . GLU A 1 97 ? -0.586 2.560 -8.895 1.00 93.81 97 GLU A O 1
ATOM 740 N N . ALA A 1 98 ? -1.120 4.744 -8.971 1.00 94.25 98 ALA A N 1
ATOM 741 C CA . ALA A 1 98 ? -2.084 4.702 -7.883 1.00 94.25 98 ALA A CA 1
ATOM 742 C C . ALA A 1 98 ? -3.035 5.899 -7.963 1.00 94.25 98 ALA A C 1
ATOM 744 O O . ALA A 1 98 ? -2.607 7.031 -8.201 1.00 94.25 98 ALA A O 1
ATOM 745 N N . ASP A 1 99 ? -4.312 5.637 -7.702 1.00 94.12 99 ASP A N 1
ATOM 746 C CA . ASP A 1 99 ? -5.321 6.671 -7.520 1.00 94.12 99 ASP A CA 1
ATOM 747 C C . ASP A 1 99 ? -5.317 7.144 -6.063 1.00 94.12 99 ASP A C 1
ATOM 749 O O . ASP A 1 99 ? -5.394 6.343 -5.129 1.00 94.12 99 ASP A O 1
ATOM 753 N N . PHE A 1 100 ? -5.248 8.461 -5.861 1.00 93.44 100 PHE A N 1
ATOM 754 C CA . PHE A 1 100 ? -5.244 9.070 -4.534 1.00 93.44 100 PHE A CA 1
ATOM 755 C C . PHE A 1 100 ? -6.410 10.037 -4.358 1.00 93.44 100 PHE A C 1
ATOM 757 O O . PHE A 1 100 ? -6.749 10.814 -5.251 1.00 93.44 100 PHE A O 1
ATOM 764 N N . ILE A 1 101 ? -6.973 10.036 -3.152 1.00 91.94 101 ILE A N 1
ATOM 765 C CA . ILE A 1 101 ? -7.919 11.046 -2.685 1.00 91.94 101 ILE A CA 1
ATOM 766 C C . ILE A 1 101 ? -7.418 11.630 -1.365 1.00 91.94 101 ILE A C 1
ATOM 768 O O . ILE A 1 101 ? -7.073 10.900 -0.437 1.00 91.94 101 ILE A O 1
ATOM 772 N N . GLN A 1 102 ? -7.385 12.960 -1.275 1.00 91.12 102 GLN A N 1
ATOM 773 C CA . GLN A 1 102 ? -7.097 13.665 -0.031 1.00 91.12 102 GLN A CA 1
ATOM 774 C C . GLN A 1 102 ? -8.412 14.043 0.652 1.00 91.12 102 GLN A C 1
ATOM 776 O O . GLN A 1 102 ? -9.221 14.782 0.097 1.00 91.12 102 GLN A O 1
ATOM 781 N N . THR A 1 103 ? -8.616 13.547 1.870 1.00 89.44 103 THR A N 1
ATOM 782 C CA . THR A 1 103 ? -9.811 13.828 2.688 1.00 89.44 103 THR A CA 1
ATOM 783 C C . THR A 1 103 ? -9.553 14.859 3.795 1.00 89.44 103 THR A C 1
ATOM 785 O O . THR A 1 103 ? -10.492 15.343 4.426 1.00 89.44 103 THR A O 1
ATOM 788 N N . GLY A 1 104 ? -8.285 15.209 4.039 1.00 84.56 104 GLY A N 1
ATOM 789 C CA . GLY A 1 104 ? -7.866 16.216 5.016 1.00 84.56 104 GLY A CA 1
ATOM 790 C C . GLY A 1 104 ? -8.007 17.655 4.505 1.00 84.56 104 GLY A C 1
ATOM 791 O O . GLY A 1 104 ? -7.895 17.911 3.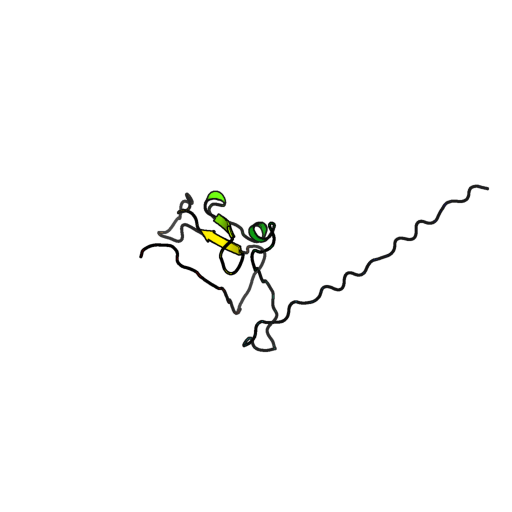310 1.00 84.56 104 GLY A O 1
ATOM 792 N N . LYS A 1 105 ? -8.223 18.598 5.432 1.00 77.94 105 LYS A N 1
ATOM 793 C CA . LYS A 1 105 ? -8.473 20.029 5.166 1.00 77.94 105 LYS A CA 1
ATOM 794 C C . LYS A 1 105 ? -7.206 20.900 5.017 1.00 77.94 105 LYS A C 1
ATOM 796 O O . LYS A 1 105 ? -7.269 22.047 5.441 1.00 77.94 105 LYS A O 1
ATOM 801 N N . GLU A 1 106 ? -6.081 20.364 4.536 1.00 58.91 106 GLU A N 1
ATOM 802 C CA . GLU A 1 106 ? -4.823 21.142 4.386 1.00 58.91 106 GLU A CA 1
ATOM 803 C C . GLU A 1 106 ? -5.048 22.545 3.790 1.00 58.91 106 GLU A C 1
ATOM 805 O O . GLU A 1 106 ? -5.816 22.652 2.803 1.00 58.91 106 GLU A O 1
#

Sequence (106 aa):
MKLFPVLAAALCAATAIAAENPAGIPGDYKLVYSQDFEKPEAIKDFTFSDPAAWKVTAGDKGNSLELTKQSNYKTTVRSPFNIALISDKMLGDFILEADFIQTGKE

Radius of gyration: 21.09 Å; chains: 1; bounding box: 33×82×41 Å

pLDDT: mean 84.42, std 17.29, range [38.62, 97.19]